Protein AF-A0A0C9T5D0-F1 (afdb_monomer_lite)

Foldseek 3Di:
DDDDPCVVVVNPPPPPDPCPVDDPVVSQVVVLVVVLVVDDDPLNVCCVVPQVVCVVVPRHDGPVRNVCVSCVVPVVVVLLVVLVVVLVPDDCPPPDPVRSVVVNVVSPD

Sequence (109 aa):
MEKSPLAKAGVKVTPPDKYSGEQSFEALETFVSFLGTRLEGKALKWFDKTVEPRKYQGTPMDLEQVMTGLYGQYIPSLARHEASNKFDFIKQGTLSMQEFTTKLELYVS

Structure (mmCIF, N/CA/C/O backbone):
data_AF-A0A0C9T5D0-F1
#
_entry.id   AF-A0A0C9T5D0-F1
#
loop_
_atom_site.group_PDB
_atom_site.id
_atom_site.type_symbol
_atom_site.label_atom_id
_atom_site.label_alt_id
_atom_site.label_comp_id
_atom_site.label_asym_id
_atom_site.label_entity_id
_atom_site.label_seq_id
_atom_site.pdbx_PDB_ins_code
_atom_site.Cartn_x
_atom_site.Cartn_y
_atom_site.Cartn_z
_atom_site.occupancy
_atom_site.B_iso_or_equiv
_atom_site.auth_seq_id
_atom_site.auth_comp_id
_atom_site.auth_asym_id
_atom_site.auth_atom_id
_atom_site.pdbx_PDB_model_num
ATOM 1 N N . MET A 1 1 ? 7.012 -19.182 18.905 1.00 45.56 1 MET A N 1
ATOM 2 C CA . MET A 1 1 ? 7.204 -18.368 17.687 1.00 45.56 1 MET A CA 1
ATOM 3 C C . MET A 1 1 ? 6.120 -18.776 16.705 1.00 45.56 1 MET A C 1
ATOM 5 O O . MET A 1 1 ? 6.110 -19.930 16.287 1.00 45.56 1 MET A O 1
ATOM 9 N N . GLU A 1 2 ? 5.135 -17.913 16.451 1.00 44.62 2 GLU A N 1
ATOM 10 C CA . GLU A 1 2 ? 4.065 -18.240 15.503 1.00 44.62 2 GLU A CA 1
ATOM 11 C C . GLU A 1 2 ? 4.646 -18.421 14.099 1.00 44.62 2 GLU A C 1
ATOM 13 O O . GLU A 1 2 ? 5.453 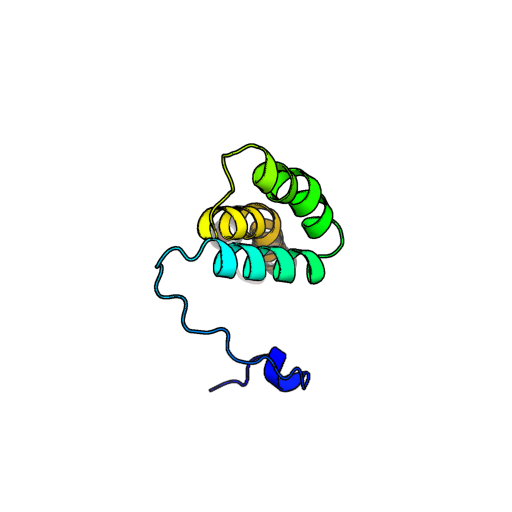-17.617 13.633 1.00 44.62 2 GLU A O 1
ATOM 18 N N . LYS A 1 3 ? 4.266 -19.510 13.424 1.00 51.47 3 LYS A N 1
ATOM 19 C CA . LYS A 1 3 ? 4.656 -19.733 12.032 1.00 51.47 3 LYS A CA 1
ATOM 20 C C . LYS A 1 3 ? 3.974 -18.680 11.161 1.00 51.47 3 LYS A C 1
ATOM 22 O O . LYS A 1 3 ? 2.748 -18.574 11.197 1.00 51.47 3 LYS A O 1
ATOM 27 N N . SER A 1 4 ? 4.779 -17.958 10.377 1.00 59.72 4 SER A N 1
ATOM 28 C CA . SER A 1 4 ? 4.328 -17.013 9.350 1.00 59.72 4 SER A CA 1
ATOM 29 C C . SER A 1 4 ? 3.146 -17.594 8.553 1.00 59.72 4 SER A C 1
ATOM 31 O O . SER A 1 4 ? 3.194 -18.777 8.194 1.00 59.72 4 SER A O 1
ATOM 33 N N . PRO A 1 5 ? 2.105 -16.802 8.237 1.00 56.50 5 PRO A N 1
ATOM 34 C CA . PRO A 1 5 ? 0.978 -17.238 7.408 1.00 56.50 5 PRO A CA 1
ATOM 35 C C . PRO A 1 5 ? 1.417 -17.901 6.092 1.00 56.50 5 PRO A C 1
ATOM 37 O O . PRO A 1 5 ? 0.809 -18.873 5.650 1.00 56.50 5 PRO A O 1
ATOM 40 N N . LEU A 1 6 ? 2.543 -17.451 5.527 1.00 54.31 6 LEU A N 1
ATOM 41 C CA . LEU A 1 6 ? 3.146 -18.000 4.309 1.00 54.31 6 LEU A CA 1
ATOM 42 C C . LEU A 1 6 ? 3.637 -19.444 4.497 1.00 54.31 6 LEU A C 1
ATOM 44 O O . LEU A 1 6 ? 3.454 -20.285 3.620 1.00 54.31 6 LEU A O 1
ATOM 48 N N . ALA A 1 7 ? 4.190 -19.757 5.673 1.00 58.72 7 ALA A N 1
ATOM 49 C CA . ALA A 1 7 ? 4.627 -21.106 6.024 1.00 58.72 7 ALA A CA 1
ATOM 50 C C . ALA A 1 7 ? 3.444 -22.058 6.268 1.00 58.72 7 ALA A C 1
ATOM 52 O O . ALA A 1 7 ? 3.574 -23.262 6.062 1.00 58.72 7 ALA A O 1
ATOM 53 N N . LYS A 1 8 ? 2.283 -21.533 6.686 1.00 70.56 8 LYS A N 1
ATOM 54 C CA . LYS A 1 8 ? 1.046 -22.322 6.819 1.00 70.56 8 LYS A CA 1
ATOM 55 C C . LYS A 1 8 ? 0.421 -22.654 5.459 1.00 70.56 8 LYS A C 1
ATOM 57 O O . LYS A 1 8 ? -0.194 -23.704 5.331 1.00 70.56 8 LYS A O 1
ATOM 62 N N . ALA A 1 9 ? 0.622 -21.808 4.447 1.00 66.81 9 ALA A N 1
ATOM 63 C CA . ALA A 1 9 ? 0.097 -22.000 3.094 1.00 66.81 9 ALA A CA 1
ATOM 64 C C . ALA A 1 9 ? 0.948 -22.934 2.204 1.00 66.81 9 ALA A C 1
ATOM 66 O O . ALA A 1 9 ? 0.650 -23.093 1.024 1.00 66.81 9 ALA A O 1
ATOM 67 N N . GLY A 1 10 ? 2.027 -23.531 2.729 1.00 51.53 10 GLY A N 1
ATOM 68 C CA . GLY A 1 10 ? 2.914 -24.409 1.952 1.00 51.53 10 GLY A CA 1
ATOM 69 C C . GLY A 1 10 ? 3.723 -23.684 0.870 1.00 51.53 10 GLY A C 1
ATOM 70 O O . GLY A 1 10 ? 4.382 -24.328 0.054 1.00 51.53 10 GLY A O 1
ATOM 71 N N . VAL A 1 11 ? 3.703 -22.348 0.860 1.00 52.53 11 VAL A N 1
ATOM 72 C CA . VAL A 1 11 ? 4.468 -21.547 -0.091 1.00 52.53 11 VAL A CA 1
ATOM 73 C C . VAL A 1 11 ? 5.934 -21.641 0.309 1.00 52.53 11 VAL A C 1
ATOM 75 O O . VAL A 1 11 ? 6.352 -21.114 1.342 1.00 52.53 11 VAL A O 1
ATOM 78 N N . LYS A 1 12 ? 6.728 -22.326 -0.516 1.00 51.62 12 LYS A N 1
ATOM 79 C CA . LYS A 1 12 ? 8.184 -22.380 -0.381 1.00 51.62 12 LYS A CA 1
ATOM 80 C C . LYS A 1 12 ? 8.754 -21.028 -0.812 1.00 51.62 12 LYS A C 1
ATOM 82 O O . LYS A 1 12 ? 9.214 -20.862 -1.935 1.00 51.62 12 LYS A O 1
ATOM 87 N N . VAL A 1 13 ? 8.645 -20.039 0.069 1.00 49.50 13 VAL A N 1
ATOM 88 C CA . VAL A 1 13 ? 9.306 -18.748 -0.104 1.00 49.50 13 VAL A CA 1
ATOM 89 C C . VAL A 1 13 ? 10.769 -18.987 0.225 1.00 49.50 13 VAL A C 1
ATOM 91 O O . VAL A 1 13 ? 11.129 -19.142 1.393 1.00 49.50 13 VAL A O 1
ATOM 94 N N . THR A 1 14 ? 11.607 -19.095 -0.803 1.00 55.19 14 THR A N 1
ATOM 95 C CA . THR A 1 14 ? 13.051 -18.959 -0.619 1.00 55.19 14 THR A CA 1
ATOM 96 C C . THR A 1 14 ? 13.256 -17.632 0.107 1.00 55.19 14 THR A C 1
ATOM 98 O O . THR A 1 14 ? 12.712 -16.629 -0.366 1.00 55.19 14 THR A O 1
ATOM 101 N N . PRO A 1 15 ? 13.927 -17.604 1.273 1.00 51.19 15 PRO A N 1
ATOM 102 C CA . PRO A 1 15 ? 14.211 -16.343 1.934 1.00 51.19 15 PRO A CA 1
ATOM 103 C C . PRO A 1 15 ? 14.899 -15.455 0.898 1.00 51.19 15 PRO A C 1
ATOM 105 O O . PRO A 1 15 ? 15.882 -15.917 0.315 1.00 51.19 15 PRO A O 1
ATOM 108 N N . PRO A 1 16 ? 14.369 -14.258 0.592 1.00 57.12 16 PRO A N 1
ATOM 109 C CA . PRO A 1 16 ? 15.109 -13.343 -0.254 1.00 57.12 16 PRO A CA 1
ATOM 110 C C . PRO A 1 16 ? 16.476 -13.133 0.394 1.00 57.12 16 PRO A C 1
ATOM 112 O O . PRO A 1 16 ? 16.577 -13.086 1.629 1.00 57.12 16 PRO A O 1
ATOM 115 N N . ASP A 1 17 ? 17.518 -13.061 -0.431 1.00 59.56 17 ASP A N 1
ATOM 116 C CA . ASP A 1 17 ? 18.846 -12.708 0.048 1.00 59.56 17 ASP A CA 1
ATOM 117 C C . ASP A 1 17 ? 18.744 -11.459 0.928 1.00 59.56 17 ASP A C 1
ATOM 119 O O . ASP A 1 17 ? 17.929 -10.563 0.678 1.00 59.56 17 ASP A O 1
ATOM 123 N N . LYS A 1 18 ? 19.516 -11.431 2.020 1.00 53.44 18 LYS A N 1
ATOM 124 C CA . LYS A 1 18 ? 19.504 -10.300 2.951 1.00 53.44 18 LYS A CA 1
ATOM 125 C C . LYS A 1 18 ? 19.819 -9.028 2.162 1.00 53.44 18 LYS A C 1
ATOM 127 O O . LYS A 1 18 ? 20.952 -8.837 1.737 1.00 53.44 18 LYS A O 1
ATOM 132 N N . TYR A 1 19 ? 18.820 -8.167 1.992 1.00 47.69 19 TYR A N 1
ATOM 133 C CA . TYR A 1 19 ? 18.988 -6.863 1.365 1.00 47.69 19 TYR A CA 1
ATOM 134 C C . TYR A 1 19 ? 19.815 -5.980 2.306 1.00 47.69 19 TYR A C 1
ATOM 136 O O . TYR A 1 19 ? 19.322 -5.535 3.342 1.00 47.69 19 TYR A O 1
ATOM 144 N N . SER A 1 20 ? 21.094 -5.785 1.977 1.00 62.09 20 SER A N 1
ATOM 145 C CA . SER A 1 20 ? 22.054 -5.007 2.774 1.00 62.09 20 SER A CA 1
ATOM 146 C C . SER A 1 20 ? 21.866 -3.491 2.643 1.00 62.09 20 SER A C 1
ATOM 148 O O . SER A 1 20 ? 22.577 -2.735 3.298 1.00 62.09 20 SER A O 1
ATOM 150 N N . GLY A 1 21 ? 20.932 -3.037 1.798 1.00 51.88 21 GLY A N 1
ATOM 151 C CA . GLY A 1 21 ? 20.820 -1.634 1.396 1.00 51.88 21 GLY A CA 1
ATOM 152 C C . GLY A 1 21 ? 21.823 -1.225 0.311 1.00 51.88 21 GLY A C 1
ATOM 153 O O . GLY A 1 21 ? 21.763 -0.090 -0.157 1.00 51.88 21 GLY A O 1
ATOM 154 N N . GLU A 1 22 ? 22.709 -2.125 -0.135 1.00 47.81 22 GLU A N 1
ATOM 155 C CA . GLU A 1 22 ? 23.561 -1.878 -1.299 1.00 47.81 22 GLU A CA 1
ATOM 156 C C . GLU A 1 22 ? 22.764 -2.017 -2.599 1.00 47.81 22 GLU A C 1
ATOM 158 O O . GLU A 1 22 ? 22.104 -3.022 -2.873 1.00 47.81 22 GLU A O 1
ATOM 163 N N . GLN A 1 23 ? 22.840 -0.952 -3.396 1.00 51.25 23 GLN A N 1
ATOM 164 C CA . GLN A 1 23 ? 22.190 -0.774 -4.685 1.00 51.25 23 GLN A CA 1
ATOM 165 C C . GLN A 1 23 ? 22.692 -1.792 -5.721 1.00 51.25 23 GLN A C 1
ATOM 167 O O . GLN A 1 23 ? 23.537 -1.475 -6.554 1.00 51.25 23 GLN A O 1
ATOM 172 N N . SER A 1 24 ? 22.118 -2.992 -5.765 1.00 56.81 24 SER A N 1
ATOM 173 C CA . SER A 1 24 ? 21.897 -3.601 -7.077 1.00 56.81 24 SER A CA 1
ATOM 174 C C . SER A 1 24 ? 20.511 -3.165 -7.525 1.00 56.81 24 SER A C 1
ATOM 176 O O . SER A 1 24 ? 19.482 -3.627 -7.031 1.00 56.81 24 SER A O 1
ATOM 178 N N . PHE A 1 25 ? 20.495 -2.202 -8.446 1.00 57.62 25 PHE A N 1
ATOM 179 C CA . PHE A 1 25 ? 19.286 -1.777 -9.146 1.00 57.62 25 PHE A CA 1
ATOM 180 C C . PHE A 1 25 ? 18.492 -2.988 -9.662 1.00 57.62 25 PHE A C 1
ATOM 182 O O . PHE A 1 25 ? 17.272 -3.002 -9.601 1.00 57.62 25 PHE A O 1
ATOM 189 N N . GLU A 1 26 ? 19.204 -4.047 -10.043 1.00 64.44 26 GLU A N 1
ATOM 190 C CA . GLU A 1 26 ? 18.676 -5.338 -10.475 1.00 64.44 26 GLU A CA 1
ATOM 191 C C . GLU A 1 26 ? 17.919 -6.114 -9.379 1.00 64.44 26 GLU A C 1
ATOM 193 O O . GLU A 1 26 ? 16.836 -6.640 -9.644 1.00 64.44 26 GLU A O 1
ATOM 198 N N . ALA A 1 27 ? 18.413 -6.168 -8.133 1.00 65.50 27 ALA A N 1
ATOM 199 C CA . ALA A 1 27 ? 17.681 -6.827 -7.043 1.00 65.50 27 ALA A CA 1
ATOM 200 C C . ALA A 1 27 ? 16.435 -6.029 -6.648 1.00 65.50 27 ALA A C 1
ATOM 202 O O . ALA A 1 27 ? 15.375 -6.608 -6.395 1.00 65.50 27 ALA A O 1
ATOM 203 N N . LEU A 1 28 ? 16.543 -4.696 -6.652 1.00 65.75 28 LEU A N 1
ATOM 204 C CA . LEU A 1 28 ? 15.400 -3.810 -6.465 1.00 65.75 28 LEU A CA 1
ATOM 205 C C . LEU A 1 28 ? 14.362 -4.015 -7.575 1.00 65.75 28 LEU A C 1
ATOM 207 O O . LEU A 1 28 ? 13.177 -4.179 -7.297 1.00 65.75 28 LEU A O 1
ATOM 211 N N . GLU A 1 29 ? 14.802 -4.042 -8.827 1.00 69.25 29 GLU A N 1
ATOM 212 C CA . GLU A 1 29 ? 13.945 -4.229 -9.991 1.00 69.25 29 GLU A CA 1
ATOM 213 C C . GLU A 1 29 ? 13.264 -5.600 -9.979 1.00 69.25 29 GLU A C 1
ATOM 215 O O . GLU A 1 29 ? 12.059 -5.681 -10.233 1.00 69.25 29 GLU A O 1
ATOM 220 N N . THR A 1 30 ? 13.997 -6.649 -9.596 1.00 77.69 30 THR A N 1
ATOM 221 C CA . THR A 1 30 ? 13.473 -8.008 -9.415 1.00 77.69 30 THR A CA 1
ATOM 222 C C . THR A 1 30 ? 12.409 -8.043 -8.321 1.00 77.69 30 THR A C 1
ATOM 224 O O . THR A 1 30 ? 11.330 -8.599 -8.525 1.00 77.69 30 THR A O 1
ATOM 227 N N . PHE A 1 31 ? 12.665 -7.404 -7.176 1.00 74.19 31 PHE A N 1
ATOM 228 C CA . PHE A 1 31 ? 11.704 -7.335 -6.077 1.00 74.19 31 PHE A CA 1
ATOM 229 C C . PHE A 1 31 ? 10.446 -6.542 -6.460 1.00 74.19 31 PHE A C 1
ATOM 231 O O . PHE A 1 31 ? 9.327 -6.988 -6.213 1.00 74.19 31 PHE A O 1
ATOM 238 N N . VAL A 1 32 ? 10.617 -5.389 -7.108 1.00 72.88 32 VAL A N 1
ATOM 239 C CA . VAL A 1 32 ? 9.519 -4.535 -7.581 1.00 72.88 32 VAL A CA 1
ATOM 240 C C . VAL A 1 32 ? 8.706 -5.243 -8.670 1.00 72.88 32 VAL A C 1
ATOM 242 O O . VAL A 1 32 ? 7.480 -5.191 -8.651 1.00 72.88 32 VAL A O 1
ATOM 245 N N . SER A 1 33 ? 9.356 -5.955 -9.594 1.00 77.81 33 SER A N 1
ATOM 246 C CA . SER A 1 33 ? 8.678 -6.776 -10.605 1.00 77.81 33 SER A CA 1
ATOM 247 C C . SER A 1 33 ? 7.892 -7.922 -9.962 1.00 77.81 33 SER A C 1
ATOM 249 O O . SER A 1 33 ? 6.709 -8.095 -10.258 1.00 77.81 33 SER A O 1
ATOM 251 N N . PHE A 1 34 ? 8.499 -8.639 -9.011 1.00 82.25 34 PHE A N 1
ATOM 252 C CA . PHE A 1 34 ? 7.813 -9.676 -8.243 1.00 82.25 34 PHE A CA 1
ATOM 253 C C . PHE A 1 34 ? 6.595 -9.120 -7.501 1.00 82.25 34 PHE A C 1
ATOM 255 O O . PHE A 1 34 ? 5.528 -9.730 -7.558 1.00 82.25 34 PHE A O 1
ATOM 262 N N . LEU A 1 35 ? 6.717 -7.953 -6.858 1.00 77.00 35 LEU A N 1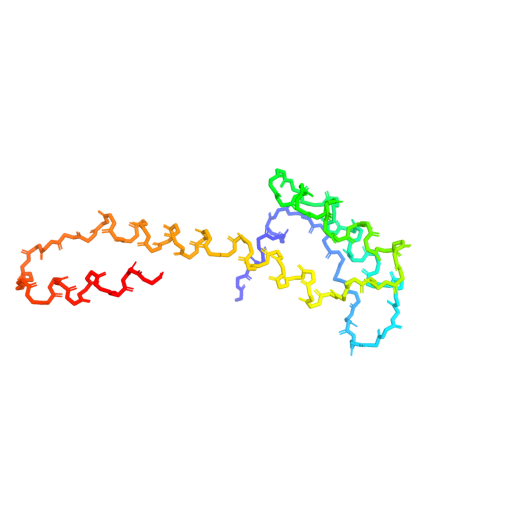
ATOM 263 C CA . LEU A 1 35 ? 5.587 -7.279 -6.220 1.00 77.00 35 LEU A CA 1
ATOM 264 C C . LEU A 1 35 ? 4.446 -7.044 -7.211 1.00 77.00 35 LEU A C 1
ATOM 266 O O . LEU A 1 35 ? 3.324 -7.432 -6.905 1.00 77.00 35 LEU A O 1
ATOM 270 N N . GLY A 1 36 ? 4.725 -6.506 -8.402 1.00 78.38 36 GLY A N 1
ATOM 271 C CA . GLY A 1 36 ? 3.717 -6.318 -9.453 1.00 78.38 36 GLY A CA 1
ATOM 272 C C . GLY A 1 36 ? 2.917 -7.594 -9.749 1.00 78.38 36 GLY A C 1
ATOM 273 O O . GLY A 1 36 ? 1.693 -7.552 -9.787 1.00 78.38 36 GLY A O 1
ATOM 274 N N . THR A 1 37 ? 3.575 -8.759 -9.824 1.00 81.12 37 THR A N 1
ATOM 275 C CA . THR A 1 37 ? 2.891 -10.054 -10.056 1.00 81.12 37 THR A CA 1
ATOM 276 C C . THR A 1 37 ? 2.008 -10.537 -8.899 1.00 81.12 37 THR A C 1
ATOM 278 O O . THR A 1 37 ? 1.220 -11.466 -9.070 1.00 81.12 37 THR A O 1
ATOM 281 N N . ARG A 1 38 ? 2.165 -9.960 -7.702 1.00 84.31 38 ARG A N 1
ATOM 282 C CA . ARG A 1 38 ? 1.419 -10.323 -6.486 1.00 84.31 38 ARG A CA 1
ATOM 283 C C . ARG A 1 38 ? 0.334 -9.318 -6.126 1.00 84.31 38 ARG A C 1
ATOM 285 O O . ARG A 1 38 ? -0.476 -9.606 -5.248 1.00 84.31 38 ARG A O 1
ATOM 292 N N . LEU A 1 39 ? 0.345 -8.140 -6.743 1.00 82.94 39 LEU A N 1
ATOM 293 C CA . LEU A 1 39 ? -0.672 -7.127 -6.522 1.00 82.94 39 LEU A CA 1
ATOM 294 C C . LEU A 1 39 ? -1.909 -7.442 -7.358 1.00 82.94 39 LEU A C 1
ATOM 296 O O . LEU A 1 39 ? -1.825 -7.861 -8.506 1.00 82.94 39 LEU A O 1
ATOM 300 N N . GLU A 1 40 ? -3.076 -7.164 -6.789 1.00 81.56 40 GLU A N 1
ATOM 301 C CA . GLU A 1 40 ? -4.359 -7.303 -7.470 1.00 81.56 40 GLU A CA 1
ATOM 302 C C . GLU A 1 40 ? -5.233 -6.064 -7.228 1.00 81.56 40 GLU A C 1
ATOM 304 O O . GLU A 1 40 ? -4.975 -5.225 -6.354 1.00 81.56 40 GLU A O 1
ATOM 309 N N . GLY A 1 41 ? -6.295 -5.929 -8.022 1.00 85.81 41 GLY A N 1
ATOM 310 C CA . GLY A 1 41 ? -7.330 -4.921 -7.811 1.00 85.81 41 GLY A CA 1
ATOM 311 C C . GLY A 1 41 ? -6.803 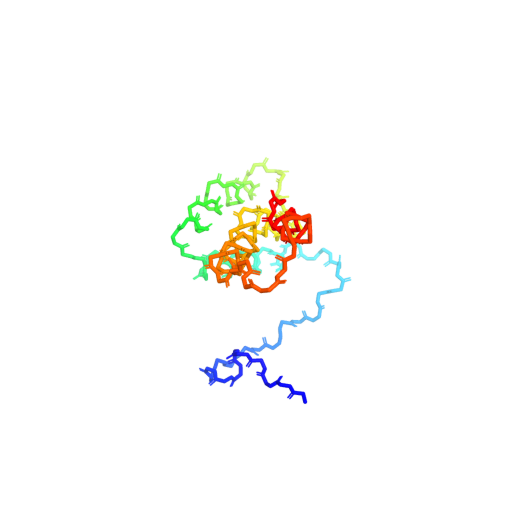-3.482 -7.829 1.00 85.81 41 GLY A C 1
ATOM 312 O O . GLY A 1 41 ? -6.184 -3.037 -8.795 1.00 85.81 41 GLY A O 1
ATOM 313 N N . LYS A 1 42 ? -7.112 -2.711 -6.779 1.00 84.25 42 LYS A N 1
ATOM 314 C CA . LYS A 1 42 ? -6.733 -1.289 -6.697 1.00 84.25 42 LYS A CA 1
ATOM 315 C C . LYS A 1 42 ? -5.218 -1.103 -6.570 1.00 84.25 42 LYS A C 1
ATOM 317 O O . LYS A 1 42 ? -4.706 -0.151 -7.150 1.00 84.25 42 LYS A O 1
ATOM 322 N N . ALA A 1 43 ? -4.533 -2.004 -5.863 1.00 81.69 43 ALA A N 1
ATOM 323 C CA . ALA A 1 43 ? -3.098 -1.899 -5.615 1.00 81.69 43 ALA A CA 1
ATOM 324 C C . ALA A 1 43 ? -2.279 -2.119 -6.890 1.00 81.69 43 ALA A C 1
ATOM 326 O O . ALA A 1 43 ? -1.362 -1.345 -7.157 1.00 81.69 43 ALA A O 1
ATOM 327 N N . LEU A 1 44 ? -2.678 -3.088 -7.723 1.00 85.81 44 LEU A N 1
ATOM 328 C CA . LEU A 1 44 ? -2.080 -3.297 -9.045 1.00 85.81 44 LEU A CA 1
ATOM 329 C C . LEU A 1 44 ? -2.273 -2.069 -9.943 1.00 85.81 44 LEU A C 1
ATOM 331 O O . LEU A 1 44 ? -1.310 -1.514 -10.454 1.00 85.81 44 LEU A O 1
ATOM 335 N N . LYS A 1 45 ? -3.504 -1.544 -10.021 1.00 88.50 45 LYS A N 1
ATOM 336 C CA . LYS A 1 45 ? -3.796 -0.327 -10.802 1.00 88.50 45 LYS A CA 1
ATOM 337 C C . LYS A 1 45 ? -2.960 0.879 -10.370 1.00 88.50 45 LYS A C 1
ATOM 339 O O . LYS A 1 45 ? -2.606 1.711 -11.203 1.00 88.50 45 LYS A O 1
ATOM 344 N N . TRP A 1 46 ? -2.698 1.023 -9.071 1.00 88.62 46 TRP A N 1
ATOM 345 C CA . TRP A 1 46 ? -1.827 2.082 -8.569 1.00 88.62 46 TRP A CA 1
ATOM 346 C C . TRP A 1 46 ? -0.370 1.856 -8.990 1.00 88.62 46 TRP A C 1
ATOM 348 O O . TRP A 1 46 ? 0.279 2.801 -9.446 1.00 88.62 46 TRP A O 1
ATOM 358 N N . PHE A 1 47 ? 0.115 0.619 -8.872 1.00 86.75 47 PHE A N 1
ATOM 359 C CA . PHE A 1 47 ? 1.473 0.224 -9.228 1.00 86.75 47 PHE A CA 1
ATOM 360 C C . PHE A 1 47 ? 1.769 0.459 -10.719 1.00 86.75 47 PHE A C 1
ATOM 362 O O . PHE A 1 47 ? 2.715 1.184 -11.031 1.00 86.75 47 PHE A O 1
ATOM 369 N N . ASP A 1 48 ? 0.906 -0.024 -11.616 1.00 87.81 48 ASP A N 1
ATOM 370 C CA . ASP A 1 48 ? 1.050 0.123 -13.077 1.00 87.81 48 ASP A CA 1
ATOM 371 C C . ASP A 1 48 ? 1.005 1.596 -13.514 1.00 87.81 48 ASP A C 1
ATOM 373 O O . ASP A 1 48 ? 1.644 2.015 -14.476 1.00 87.81 48 ASP A O 1
ATOM 377 N N . LYS A 1 49 ? 0.254 2.433 -12.787 1.00 89.44 49 LYS A N 1
ATOM 378 C CA . LYS A 1 49 ? 0.146 3.868 -13.084 1.00 89.44 49 LYS A CA 1
ATOM 379 C C . LYS A 1 49 ? 1.319 4.686 -12.540 1.00 89.44 49 LYS A C 1
ATOM 381 O O . LYS A 1 49 ? 1.641 5.732 -13.103 1.00 89.44 49 LYS A O 1
ATOM 386 N N . THR A 1 50 ? 1.904 4.272 -11.417 1.00 85.44 50 THR A N 1
ATOM 387 C CA . THR A 1 50 ? 2.771 5.146 -10.604 1.00 85.44 50 THR A CA 1
ATOM 388 C C . THR A 1 50 ? 4.212 4.663 -10.540 1.00 85.44 50 THR A C 1
ATOM 390 O O . THR A 1 50 ? 5.124 5.486 -10.611 1.00 85.44 50 THR A O 1
ATOM 393 N N . VAL A 1 51 ? 4.416 3.353 -10.399 1.00 83.81 51 VAL A N 1
ATOM 394 C CA . VAL A 1 51 ? 5.728 2.736 -10.165 1.00 83.81 51 VAL A CA 1
ATOM 395 C C . VAL A 1 51 ? 6.329 2.241 -11.477 1.00 83.81 51 VAL A C 1
ATOM 397 O O . VAL A 1 51 ? 7.474 2.565 -11.785 1.00 83.81 51 VAL A O 1
ATOM 400 N N . GLU A 1 52 ? 5.553 1.509 -12.277 1.00 83.06 52 GLU A N 1
ATOM 401 C CA . GLU A 1 52 ? 6.033 0.905 -13.525 1.00 83.06 52 GLU A CA 1
ATOM 402 C C . GLU A 1 52 ? 6.548 1.933 -14.555 1.00 83.06 52 GLU A C 1
ATOM 404 O O . GLU A 1 52 ? 7.673 1.767 -15.034 1.00 83.06 52 GLU A O 1
ATOM 409 N N . PRO A 1 53 ? 5.854 3.055 -14.840 1.00 85.75 53 PRO A N 1
ATOM 410 C CA . PRO A 1 53 ? 6.307 4.006 -15.856 1.00 85.75 53 PRO A CA 1
ATOM 411 C C . PRO A 1 53 ? 7.595 4.734 -15.457 1.00 85.75 53 PRO A C 1
ATOM 413 O O . PRO A 1 53 ? 8.374 5.151 -16.315 1.00 85.75 53 PRO A O 1
ATOM 416 N N . ARG A 1 54 ? 7.853 4.873 -14.150 1.00 82.69 54 ARG A N 1
ATOM 417 C CA . ARG A 1 54 ? 9.030 5.582 -13.627 1.00 82.69 54 ARG A CA 1
ATOM 418 C C . ARG A 1 54 ? 10.336 4.835 -13.859 1.00 82.69 54 ARG A C 1
ATOM 420 O O . ARG A 1 54 ? 11.382 5.479 -13.905 1.00 82.69 54 ARG A O 1
ATOM 427 N N . LYS A 1 55 ? 10.277 3.517 -14.088 1.00 72.00 55 LYS A N 1
ATOM 428 C CA . LYS A 1 55 ? 11.437 2.715 -14.509 1.00 72.00 55 LYS A CA 1
ATOM 429 C C . LYS A 1 55 ? 12.060 3.246 -15.802 1.00 72.00 55 LYS A C 1
ATOM 431 O O . LYS A 1 55 ? 13.274 3.224 -15.953 1.00 72.00 55 LYS A O 1
ATOM 436 N N . TYR A 1 56 ? 11.231 3.785 -16.696 1.00 75.31 56 TYR A N 1
ATOM 437 C CA . TYR A 1 56 ? 11.646 4.246 -18.021 1.00 75.31 56 TYR A CA 1
ATOM 438 C C . TYR A 1 56 ? 11.848 5.768 -18.111 1.00 75.31 56 TYR A C 1
ATOM 440 O O . TYR A 1 56 ? 12.360 6.257 -19.113 1.00 75.31 56 TYR A O 1
ATOM 448 N N . GLN A 1 57 ? 11.466 6.530 -17.079 1.00 78.12 57 GLN A N 1
ATOM 449 C CA . GLN A 1 57 ? 11.533 8.002 -17.060 1.00 78.12 57 GLN A CA 1
ATOM 450 C C . GLN A 1 57 ? 12.830 8.565 -16.447 1.00 78.12 57 GLN A C 1
ATOM 452 O O . GLN A 1 57 ? 12.962 9.777 -16.312 1.00 78.12 57 GLN A O 1
ATOM 457 N N . GLY A 1 58 ? 13.788 7.713 -16.065 1.00 71.19 58 GLY A N 1
ATOM 458 C CA . GLY A 1 58 ? 15.085 8.148 -15.524 1.00 71.19 58 GLY A CA 1
ATOM 459 C C . GLY A 1 58 ? 15.064 8.581 -14.053 1.00 71.19 58 GLY A C 1
ATOM 460 O O . GLY A 1 58 ? 16.070 9.059 -13.538 1.00 71.19 58 GLY A O 1
ATOM 461 N N . THR A 1 59 ? 13.944 8.405 -13.345 1.00 79.00 59 THR A N 1
ATOM 462 C CA . THR A 1 59 ? 13.867 8.559 -11.879 1.00 79.00 59 THR A CA 1
ATOM 463 C C . THR A 1 59 ? 13.029 7.422 -11.285 1.00 79.00 59 THR A C 1
ATOM 465 O O . THR A 1 59 ? 11.872 7.626 -10.900 1.00 79.00 59 THR A O 1
ATOM 468 N N . PRO A 1 60 ? 13.579 6.196 -11.275 1.00 75.50 60 PRO A N 1
ATOM 469 C CA . PRO A 1 60 ? 12.922 5.039 -10.682 1.00 75.50 60 PRO A CA 1
ATOM 470 C C . PRO A 1 60 ? 12.688 5.269 -9.185 1.00 75.50 60 PRO A C 1
ATOM 472 O O . PRO A 1 60 ? 13.538 5.831 -8.497 1.00 75.50 60 PRO A O 1
ATOM 475 N N . MET A 1 61 ? 11.522 4.847 -8.691 1.00 82.56 61 MET A N 1
ATOM 476 C CA . MET A 1 61 ? 11.249 4.855 -7.253 1.00 82.56 61 MET A CA 1
ATOM 477 C C . MET A 1 61 ? 12.095 3.791 -6.560 1.00 82.56 61 MET A C 1
ATOM 479 O O . MET A 1 61 ? 12.204 2.665 -7.053 1.00 82.56 61 MET A O 1
ATOM 483 N N . ASP A 1 62 ? 12.655 4.138 -5.406 1.00 81.12 62 ASP A N 1
ATOM 484 C CA . ASP A 1 62 ? 13.330 3.168 -4.551 1.00 81.12 62 ASP A CA 1
ATOM 485 C C . ASP A 1 62 ? 12.324 2.276 -3.794 1.00 81.12 62 ASP A C 1
ATOM 487 O O . ASP A 1 62 ? 11.106 2.497 -3.799 1.00 81.12 62 ASP A O 1
ATOM 491 N N . LEU A 1 63 ? 12.839 1.225 -3.151 1.00 75.75 63 LEU A N 1
ATOM 492 C CA . LEU A 1 63 ? 12.019 0.266 -2.409 1.00 75.75 63 LEU A CA 1
ATOM 493 C C . LEU A 1 63 ? 11.190 0.938 -1.313 1.00 75.75 63 LEU A C 1
ATOM 495 O O . LEU A 1 63 ? 10.030 0.580 -1.108 1.00 75.75 63 LEU A O 1
ATOM 499 N N . GLU A 1 64 ? 11.790 1.885 -0.598 1.00 79.81 64 GLU A N 1
ATOM 500 C CA . GLU A 1 64 ? 11.158 2.568 0.523 1.00 79.81 64 GLU A CA 1
ATOM 501 C C . GLU A 1 64 ? 9.970 3.397 0.035 1.00 79.81 64 GLU A C 1
ATOM 503 O O . GLU A 1 64 ? 8.891 3.326 0.621 1.00 79.81 64 GLU A O 1
ATOM 508 N N . GLN A 1 65 ? 10.118 4.098 -1.088 1.00 83.00 65 GLN A N 1
ATOM 509 C CA . GLN A 1 65 ? 9.052 4.864 -1.726 1.00 83.00 65 GLN A CA 1
ATOM 510 C C . GLN A 1 65 ? 7.916 3.970 -2.228 1.00 83.00 65 GLN A C 1
ATOM 512 O O . GLN A 1 65 ? 6.745 4.289 -2.004 1.00 83.00 65 GLN A O 1
ATOM 517 N N . VAL A 1 66 ? 8.234 2.840 -2.871 1.00 81.50 66 VAL A N 1
ATOM 518 C CA . VAL A 1 66 ? 7.217 1.884 -3.343 1.00 81.50 66 VAL A CA 1
ATOM 519 C C . VAL A 1 66 ? 6.450 1.287 -2.162 1.00 81.50 66 VAL A C 1
ATOM 521 O O . VAL A 1 66 ? 5.216 1.276 -2.173 1.00 81.50 66 VAL A O 1
ATOM 524 N N . MET A 1 67 ? 7.158 0.852 -1.116 1.00 80.06 67 MET A N 1
ATOM 525 C CA . MET A 1 67 ? 6.538 0.304 0.092 1.00 80.06 67 MET A CA 1
ATOM 526 C C . MET A 1 67 ? 5.722 1.361 0.835 1.00 80.06 67 MET A C 1
ATOM 528 O O . MET A 1 67 ? 4.594 1.083 1.230 1.00 80.06 67 MET A O 1
ATOM 532 N N . THR A 1 68 ? 6.230 2.585 0.968 1.00 82.44 68 THR A N 1
ATOM 533 C CA . THR A 1 68 ? 5.519 3.700 1.612 1.00 82.44 68 THR A CA 1
ATOM 534 C C . THR A 1 68 ? 4.279 4.107 0.824 1.00 82.44 68 THR A C 1
ATOM 536 O O . THR A 1 68 ? 3.250 4.398 1.424 1.00 82.44 68 THR A O 1
ATOM 539 N N . GLY A 1 69 ? 4.325 4.083 -0.510 1.00 83.81 69 GLY A N 1
ATOM 540 C CA . GLY A 1 69 ? 3.161 4.338 -1.357 1.00 83.81 69 GLY A CA 1
ATOM 541 C C . GLY A 1 69 ? 2.075 3.275 -1.184 1.00 83.81 69 GLY A C 1
ATOM 542 O O . GLY A 1 69 ? 0.917 3.614 -0.937 1.00 83.81 69 GLY A O 1
ATOM 543 N N . LEU A 1 70 ? 2.451 1.991 -1.229 1.00 80.12 70 LEU A N 1
ATOM 544 C CA . LEU A 1 70 ? 1.525 0.879 -0.990 1.00 80.12 70 LEU A CA 1
ATOM 545 C C . LEU A 1 70 ? 0.943 0.931 0.428 1.00 80.12 70 LEU A C 1
ATOM 547 O O . LEU A 1 70 ? -0.273 0.854 0.611 1.00 80.12 70 LEU A O 1
ATOM 551 N N . TYR A 1 71 ? 1.791 1.119 1.435 1.00 76.25 71 TYR A N 1
ATOM 552 C CA . TYR A 1 71 ? 1.348 1.221 2.817 1.00 76.25 71 TYR A CA 1
ATOM 553 C C . TYR A 1 71 ? 0.472 2.456 3.043 1.00 76.25 71 TYR A C 1
ATOM 555 O O . TYR A 1 71 ? -0.618 2.325 3.584 1.00 76.25 71 TYR A O 1
ATOM 563 N N . GLY A 1 72 ? 0.864 3.634 2.567 1.00 74.88 72 GLY A N 1
ATOM 564 C CA . GLY A 1 72 ? 0.094 4.868 2.715 1.00 74.88 72 GLY A CA 1
ATOM 565 C C . GLY A 1 72 ? -1.257 4.845 1.997 1.00 74.88 72 GLY A C 1
ATOM 566 O O . GLY A 1 72 ? -2.207 5.454 2.477 1.00 74.88 72 GLY A O 1
ATOM 567 N N . GLN A 1 73 ? -1.388 4.124 0.880 1.00 73.19 73 GLN A N 1
ATOM 568 C CA . GLN A 1 73 ? -2.673 4.001 0.182 1.00 73.19 73 GLN A CA 1
ATOM 569 C C . GLN A 1 73 ? -3.601 2.947 0.801 1.00 73.19 73 GLN A C 1
ATOM 571 O O . GLN A 1 73 ? -4.820 3.132 0.775 1.00 73.19 73 GLN A O 1
ATOM 576 N N . TYR A 1 74 ? -3.057 1.860 1.364 1.00 67.38 74 TYR A N 1
ATOM 577 C CA . TYR A 1 74 ? -3.863 0.700 1.771 1.00 67.38 74 TYR A CA 1
ATOM 578 C C . TYR A 1 74 ? -3.867 0.398 3.284 1.00 67.38 74 TYR A C 1
ATOM 580 O O . TYR A 1 74 ? -4.886 -0.092 3.772 1.00 67.38 74 TYR A O 1
ATOM 588 N N . ILE A 1 75 ? -2.846 0.762 4.074 1.00 64.00 75 ILE A N 1
ATOM 589 C CA . ILE A 1 75 ? -2.889 0.653 5.554 1.00 64.00 75 ILE A CA 1
ATOM 590 C C . ILE A 1 75 ? -3.960 1.535 6.188 1.00 64.00 75 ILE A C 1
ATOM 592 O O . ILE A 1 75 ? -4.617 1.037 7.106 1.00 64.00 75 ILE A O 1
ATOM 596 N N . PRO A 1 76 ? -4.217 2.785 5.740 1.00 58.88 76 PRO A N 1
ATOM 597 C CA . PRO A 1 76 ? -5.277 3.574 6.352 1.00 58.88 76 PRO A CA 1
ATOM 598 C C . PRO A 1 76 ? -6.621 2.863 6.266 1.00 58.88 76 PRO A C 1
ATOM 600 O O . PRO A 1 76 ? -7.451 3.058 7.139 1.00 58.88 76 PRO A O 1
ATOM 603 N N . SER A 1 77 ? -6.834 1.998 5.266 1.00 56.91 77 SER A N 1
ATOM 604 C CA . SER A 1 77 ? -8.045 1.185 5.203 1.00 56.91 77 SER A CA 1
ATOM 605 C C . SER A 1 77 ? -8.064 0.089 6.263 1.00 56.91 77 SER A C 1
ATOM 607 O O . SER A 1 77 ? -9.093 -0.077 6.895 1.00 56.91 77 SER A O 1
ATOM 609 N N . LEU A 1 78 ? -6.953 -0.603 6.540 1.00 56.31 78 LEU A N 1
ATOM 610 C CA . LEU A 1 78 ? -6.927 -1.653 7.562 1.00 56.31 78 LEU A CA 1
ATOM 611 C C . LEU A 1 78 ? -7.095 -1.073 8.972 1.00 56.31 78 LEU A C 1
ATOM 613 O O . LEU A 1 78 ? -7.933 -1.558 9.726 1.00 56.31 78 LEU A O 1
ATOM 617 N N . ALA A 1 79 ? -6.365 -0.001 9.295 1.00 60.91 79 ALA A N 1
ATOM 618 C CA . ALA A 1 79 ? -6.489 0.677 10.583 1.00 60.91 79 ALA A CA 1
ATOM 619 C C . ALA A 1 79 ? -7.877 1.315 10.759 1.00 60.91 79 ALA A C 1
ATOM 621 O O . ALA A 1 79 ? -8.485 1.148 11.813 1.00 60.91 79 ALA A O 1
ATOM 622 N N . ARG A 1 80 ? -8.432 1.963 9.719 1.00 63.34 80 ARG A N 1
ATOM 623 C CA . ARG A 1 80 ? -9.813 2.480 9.760 1.00 63.34 80 ARG A CA 1
ATOM 624 C C . ARG A 1 80 ? -10.848 1.370 9.825 1.00 63.34 80 ARG A C 1
ATOM 626 O O . ARG A 1 80 ? -11.828 1.534 10.531 1.00 63.34 80 ARG A O 1
ATOM 633 N N . HIS A 1 81 ? -10.665 0.253 9.126 1.00 63.78 81 HIS A N 1
ATOM 634 C CA . HIS A 1 81 ? -11.580 -0.884 9.214 1.00 63.78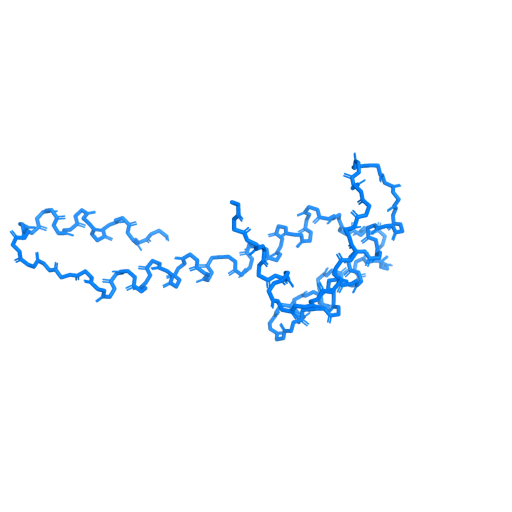 81 HIS A CA 1
ATOM 635 C C . HIS A 1 81 ? -11.545 -1.501 10.609 1.00 63.78 81 HIS A C 1
ATOM 637 O O . HIS A 1 81 ? -12.596 -1.792 11.164 1.00 63.78 81 HIS A O 1
ATOM 643 N N . GLU A 1 82 ? -10.368 -1.654 11.211 1.00 66.56 82 GLU A N 1
ATOM 644 C CA . GLU A 1 82 ? -10.247 -2.151 12.578 1.00 66.56 82 GLU A CA 1
ATOM 645 C C . GLU A 1 82 ? -10.834 -1.165 13.600 1.00 66.56 82 GLU A C 1
ATOM 647 O O . GLU A 1 82 ? -11.567 -1.584 14.495 1.00 66.56 82 GLU A O 1
ATOM 652 N N . ALA A 1 83 ? -10.571 0.137 13.447 1.00 70.94 83 ALA A N 1
ATOM 653 C CA . ALA A 1 83 ? -11.142 1.185 14.288 1.00 70.94 83 ALA A CA 1
ATOM 654 C C . ALA A 1 83 ? -12.667 1.285 14.133 1.00 70.94 83 ALA A C 1
ATOM 656 O O . ALA A 1 83 ? -13.362 1.330 15.140 1.00 70.94 83 ALA A O 1
ATOM 657 N N . SER A 1 84 ? -13.190 1.234 12.905 1.00 69.88 84 SER A N 1
ATOM 658 C CA . SER A 1 84 ? -14.629 1.242 12.602 1.00 69.88 84 SER A CA 1
ATOM 659 C C . SER A 1 84 ? -15.316 -0.002 13.153 1.00 69.88 84 SER A C 1
ATOM 661 O O . SER A 1 84 ? -16.331 0.115 13.829 1.00 69.88 84 SER A O 1
ATOM 663 N N . ASN A 1 85 ? -14.729 -1.187 12.951 1.00 73.88 85 ASN A N 1
ATOM 664 C CA . ASN A 1 85 ? -15.254 -2.421 13.526 1.00 73.88 85 ASN A CA 1
ATOM 665 C C . ASN A 1 85 ? -15.300 -2.314 15.055 1.00 73.88 85 ASN A C 1
ATOM 667 O O . ASN A 1 85 ? -16.311 -2.643 15.660 1.00 73.88 85 ASN A O 1
ATOM 671 N N . LYS A 1 86 ? -14.231 -1.821 15.697 1.00 79.56 86 LYS A N 1
ATOM 672 C CA . LYS A 1 86 ? -14.209 -1.609 17.153 1.00 79.56 86 LYS A CA 1
ATOM 673 C C . LYS A 1 86 ? -15.241 -0.568 17.593 1.00 79.56 86 LYS A C 1
ATOM 675 O O . LYS A 1 86 ? -15.901 -0.807 18.599 1.00 79.56 86 LYS A O 1
ATOM 680 N N . PHE A 1 87 ? -15.406 0.524 16.847 1.00 79.38 87 PHE A N 1
ATOM 681 C CA . PHE A 1 87 ? -16.381 1.585 17.106 1.00 79.38 87 PHE A CA 1
ATOM 682 C C . PHE A 1 87 ? -17.818 1.051 17.108 1.00 79.38 87 PHE A C 1
ATOM 684 O O . PHE A 1 87 ? -18.553 1.304 18.061 1.00 79.38 87 PHE A O 1
ATOM 691 N N . ASP A 1 88 ? -18.186 0.229 16.123 1.00 79.50 88 ASP A N 1
ATOM 692 C CA . ASP A 1 88 ? -19.531 -0.358 16.005 1.00 79.50 88 ASP A CA 1
ATOM 693 C C . ASP A 1 88 ? -19.903 -1.271 17.192 1.00 79.50 88 ASP A C 1
ATOM 695 O O . ASP A 1 88 ? -21.082 -1.451 17.512 1.00 79.50 88 ASP A O 1
ATOM 699 N N . PHE A 1 89 ? -18.907 -1.830 17.890 1.00 81.88 89 PHE A N 1
ATOM 700 C CA . PHE A 1 89 ? -19.116 -2.648 19.089 1.00 81.88 89 PHE A CA 1
ATOM 701 C C . PHE A 1 89 ? -19.130 -1.843 20.399 1.00 81.88 89 PHE A C 1
ATOM 703 O O . PHE A 1 89 ? -19.450 -2.404 21.455 1.00 81.88 89 PHE A O 1
ATOM 710 N N . ILE A 1 90 ? -18.809 -0.545 20.377 1.00 83.62 90 ILE A N 1
ATOM 711 C CA . ILE A 1 90 ? -18.820 0.295 21.578 1.00 83.62 90 ILE A CA 1
ATOM 712 C C . ILE A 1 90 ? -20.269 0.635 21.949 1.00 83.62 90 ILE A C 1
ATOM 714 O O . ILE A 1 90 ? -20.966 1.374 21.261 1.00 83.62 90 ILE A O 1
ATOM 718 N N . LYS A 1 91 ? -20.721 0.115 23.095 1.00 85.81 91 LYS A N 1
ATOM 719 C CA . LYS A 1 91 ? -21.997 0.488 23.724 1.00 85.81 91 LYS A CA 1
ATOM 720 C C . LYS A 1 91 ? -21.756 1.243 25.024 1.00 85.81 91 LYS A C 1
ATOM 722 O O . LYS A 1 91 ? -20.770 0.989 25.711 1.00 85.81 91 LYS A O 1
ATOM 727 N N . GLN A 1 92 ? -22.674 2.145 25.365 1.00 86.25 92 GLN A N 1
ATOM 728 C CA . GLN A 1 92 ? -22.582 2.972 26.571 1.00 86.25 92 GLN A CA 1
ATOM 729 C C . GLN A 1 92 ? -22.569 2.128 27.854 1.00 86.25 92 GLN A C 1
ATOM 731 O O . GLN A 1 92 ? -21.732 2.342 28.725 1.00 86.25 92 GLN A O 1
ATOM 736 N N . GLY A 1 93 ? -23.437 1.115 27.949 1.00 90.19 93 GLY A N 1
ATOM 737 C CA . GLY A 1 93 ? -23.490 0.221 29.109 1.00 90.19 93 GLY A CA 1
ATOM 738 C C . GLY A 1 93 ? -23.702 0.994 30.414 1.00 90.19 93 GLY A C 1
ATOM 739 O O . GLY A 1 93 ? -24.655 1.756 30.532 1.00 90.19 93 GLY A O 1
ATOM 740 N N . THR A 1 94 ? -22.802 0.795 31.376 1.00 91.44 94 THR A N 1
ATOM 741 C CA . THR A 1 94 ? -22.777 1.494 32.673 1.00 91.44 94 THR A CA 1
ATOM 742 C C . THR A 1 94 ? -21.875 2.733 32.692 1.00 91.44 94 THR A C 1
ATOM 744 O O . THR A 1 94 ? -21.728 3.340 33.749 1.00 91.44 94 THR A O 1
ATOM 747 N N . LEU A 1 95 ? -21.244 3.100 31.569 1.00 92.62 95 LEU A N 1
ATOM 748 C CA . LEU A 1 95 ? -20.365 4.270 31.498 1.00 92.62 95 LEU A CA 1
ATOM 749 C C . LEU A 1 95 ? -21.175 5.563 31.613 1.00 92.62 95 LEU A C 1
ATOM 751 O O . LEU A 1 95 ? -22.260 5.696 31.032 1.00 92.62 95 LEU A O 1
ATOM 755 N N . SER A 1 96 ? -20.610 6.550 32.306 1.00 92.88 96 SER A N 1
ATOM 756 C CA . SER A 1 96 ? -21.136 7.912 32.258 1.00 92.88 96 SER A CA 1
ATOM 757 C C . SER A 1 96 ? -21.000 8.492 30.844 1.00 92.88 96 SER A C 1
ATOM 759 O O . SER A 1 96 ? -20.167 8.059 30.043 1.00 92.88 96 SER A O 1
ATOM 761 N N . MET A 1 97 ? -21.806 9.509 30.525 1.00 88.88 97 MET A N 1
ATOM 762 C CA . MET A 1 97 ? -21.742 10.176 29.217 1.00 88.88 97 MET A CA 1
ATOM 763 C C . MET A 1 97 ? -20.345 10.723 28.898 1.00 88.88 97 MET A C 1
ATOM 765 O O . MET A 1 97 ? -19.924 10.689 27.743 1.00 88.88 97 MET A O 1
ATOM 769 N N . GLN A 1 98 ? -19.611 11.191 29.908 1.00 91.81 98 GLN A N 1
ATOM 770 C CA . GLN A 1 98 ? -18.269 11.736 29.724 1.00 91.81 98 GLN A CA 1
ATOM 771 C C . GLN A 1 98 ? -17.255 10.635 29.382 1.00 91.81 98 GLN A C 1
ATOM 773 O O . GLN A 1 98 ? -16.547 10.749 28.386 1.00 91.81 98 GLN A O 1
ATOM 778 N N . GLU A 1 99 ? -17.248 9.531 30.133 1.00 90.56 99 GLU A N 1
ATOM 779 C CA . GLU A 1 99 ? -16.368 8.382 29.866 1.00 90.56 99 GLU A CA 1
ATOM 780 C C . GLU A 1 99 ? -16.663 7.735 28.511 1.00 90.56 99 GLU A C 1
ATOM 782 O O . GLU A 1 99 ? -15.751 7.315 27.798 1.00 90.56 99 GLU A O 1
ATOM 787 N N . PHE A 1 100 ? -17.942 7.674 28.137 1.00 88.69 100 PHE A N 1
ATOM 788 C CA . PHE A 1 100 ? -18.350 7.164 26.837 1.00 88.69 100 PHE A CA 1
ATOM 789 C C . PHE A 1 100 ? -17.842 8.053 25.697 1.00 88.69 100 PHE A C 1
ATOM 791 O O . PHE A 1 100 ? -17.287 7.540 24.729 1.00 88.69 100 PHE A O 1
ATOM 798 N N . THR A 1 101 ? -17.953 9.376 25.841 1.00 87.94 101 THR A N 1
ATOM 799 C CA . THR A 1 101 ? -17.486 10.338 24.830 1.00 87.94 101 THR A CA 1
ATOM 800 C C . THR A 1 101 ? -15.971 10.256 24.647 1.00 87.94 101 THR A C 1
ATOM 802 O O . THR A 1 101 ? -15.507 10.072 23.5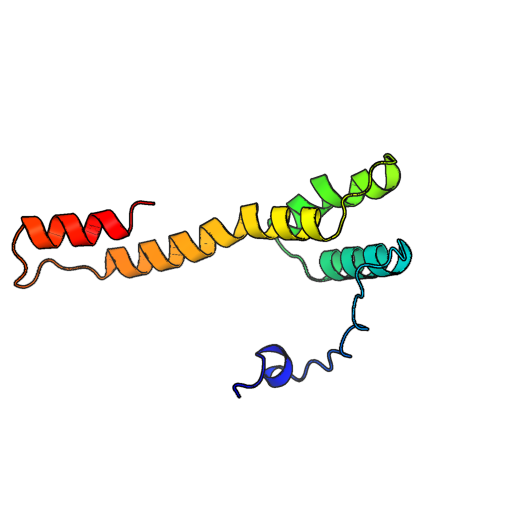25 1.00 87.94 101 THR A O 1
ATOM 805 N N . THR A 1 102 ? -15.200 10.253 25.739 1.00 89.00 102 THR A N 1
ATOM 806 C CA . THR A 1 102 ? -13.737 10.086 25.678 1.00 89.00 102 THR A CA 1
ATOM 807 C C . THR A 1 102 ? -13.340 8.757 25.032 1.00 89.00 102 THR A C 1
ATOM 809 O O . THR A 1 102 ? -12.373 8.687 24.278 1.00 89.00 102 THR A O 1
ATOM 812 N N . LYS A 1 103 ? -14.101 7.684 25.280 1.00 86.00 103 LYS A N 1
ATOM 813 C CA . LYS A 1 103 ? -13.851 6.381 24.656 1.00 86.00 103 LYS A CA 1
ATOM 814 C C . LYS A 1 103 ? -14.119 6.390 23.150 1.00 86.00 103 LYS A C 1
ATOM 816 O O . LYS A 1 103 ? -13.401 5.703 22.431 1.00 86.00 103 LYS A O 1
ATOM 821 N N . LEU A 1 104 ? -15.123 7.134 22.680 1.00 84.44 104 LEU A N 1
ATOM 822 C CA . LEU A 1 104 ? -15.419 7.284 21.252 1.00 84.44 104 LEU A CA 1
ATOM 823 C C . LEU A 1 104 ? -14.367 8.141 20.538 1.00 84.44 104 LEU A C 1
ATOM 825 O O . LEU A 1 104 ? -13.958 7.787 19.436 1.00 84.44 104 LEU A O 1
ATOM 829 N N . GLU A 1 105 ? -13.879 9.211 21.173 1.00 85.75 105 GLU A N 1
ATOM 830 C CA . GLU A 1 105 ? -12.850 10.105 20.612 1.00 85.75 105 GLU A CA 1
ATOM 831 C C . GLU A 1 105 ? -11.554 9.370 20.232 1.00 85.75 105 GLU A C 1
ATOM 833 O O . GLU A 1 105 ? -10.903 9.734 19.253 1.00 85.75 105 GLU A O 1
ATOM 838 N N . LEU A 1 106 ? -11.223 8.276 20.928 1.00 79.50 106 LEU A N 1
ATOM 839 C CA . LEU A 1 106 ? -10.060 7.429 20.626 1.00 79.50 106 LEU A CA 1
ATOM 840 C C . LEU A 1 106 ? -10.115 6.739 19.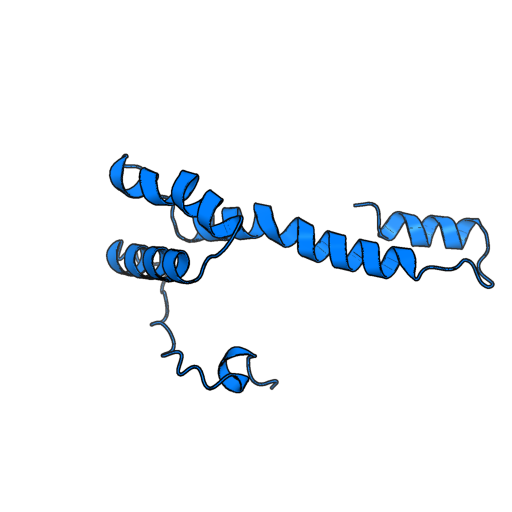249 1.00 79.50 106 LEU A C 1
ATOM 842 O O . LEU A 1 106 ? -9.099 6.209 18.803 1.00 79.50 106 LEU A O 1
ATOM 846 N N . TYR A 1 107 ? -11.271 6.725 18.579 1.00 72.12 107 TYR A N 1
ATOM 847 C CA . TYR A 1 107 ? -11.491 6.003 17.318 1.00 72.12 107 TYR A CA 1
ATOM 848 C C . TYR A 1 107 ? -11.763 6.918 16.111 1.00 72.12 107 TYR A C 1
ATOM 850 O O . TYR A 1 107 ? -12.044 6.412 15.028 1.00 72.12 107 TYR A O 1
ATOM 858 N N . VAL A 1 108 ? -11.678 8.246 16.269 1.00 66.81 108 VAL A N 1
ATOM 859 C CA . VAL A 1 108 ? -12.038 9.233 15.224 1.00 66.81 108 VAL A CA 1
ATOM 860 C C . VAL A 1 108 ? -10.825 9.717 14.389 1.00 66.81 108 VAL A C 1
ATOM 862 O O . VAL A 1 108 ? -10.998 10.529 13.485 1.00 66.81 108 VAL A O 1
ATOM 865 N N . SER A 1 109 ? -9.600 9.223 14.637 1.00 55.94 109 SER A N 1
ATOM 866 C CA . SER A 1 109 ? -8.377 9.608 13.883 1.00 55.94 109 SER A CA 1
ATOM 867 C C . SER A 1 109 ? -8.209 8.932 12.517 1.00 55.94 109 SER A C 1
ATOM 869 O O . SER A 1 109 ? -8.357 7.693 12.429 1.00 55.94 109 SER A O 1
#

Radius of gyration: 20.31 Å; chains: 1; bounding box: 47×36×51 Å

InterPro domains:
  IPR005162 Retrotransposon-derived protein PEG10, N-terminal capsid-like domain [PF03732] (37-108)

Secondary structure (DSSP, 8-state):
----HHHHTT---PPPP---S---HHHHHHHHHHHHHH--HHHHHHHHHHTTGGGTTT-PPPHHHHHHHHHHHHHHHHHHHHHHHHHHT---TT--HHHHHHHHHTT--

Organism: Sphaerobolus stellatus (strain SS14) (NCBI:txid990650)

pLDDT: mean 73.11, std 13.2, range [44.62, 92.88]